Protein AF-A0A9W9Y738-F1 (afdb_monomer_lite)

Foldseek 3Di:
DVLLLVVLVVLLVCLLVCLVVQDDQVSLLVSLVSLLQSLLLVVLVVVLCVPFQQCQLCVQVVHGCLVVVLVVLCVQQVVLSVQSNCCSVPDHSVRRDSVSSNVSSVSRVPSSVCSVVVVVVSVVVCVPTDPVSSVVSVVVSLVVLQVDDCVNHPSVSSPSD

InterPro domains:
  IPR012312 Hemerythrin-like [PF01814] (10-126)
  IPR053206 Dimeric xanthone biosynthesis cluster protein [PTHR38048] (1-125)

Secondary structure (DSSP, 8-state):
-HHHHHHHHHHHHHHHHHTTT--SHHHHHHHHHHHHHHHHHHHHHHHHIIIIIHHHHHHHHT-TTTTHHHHHHHHHHHHHHHHHHHHHHH--GGG--HHHHHHHHHHHHHHHHHHHHHHHHHHHTTTTS-HHHHHHHHHHHHHHHTTS-TTTS-HHHH---

Organism: NCBI:txid1882269

Structure (mmCIF, N/CA/C/O backbone):
data_AF-A0A9W9Y738-F1
#
_entry.id   AF-A0A9W9Y738-F1
#
loop_
_atom_site.group_PDB
_atom_site.id
_atom_site.type_symbol
_atom_site.label_atom_id
_atom_site.label_alt_id
_atom_site.label_comp_id
_atom_site.label_asym_id
_atom_site.label_entity_id
_atom_site.label_seq_id
_atom_site.pdbx_PDB_ins_code
_atom_site.Cartn_x
_atom_site.Cartn_y
_atom_site.Cartn_z
_atom_site.occupancy
_atom_site.B_iso_o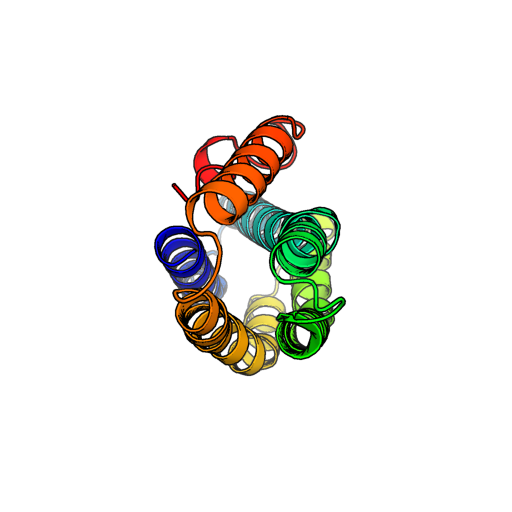r_equiv
_atom_site.auth_seq_id
_atom_site.auth_comp_id
_atom_site.auth_asym_id
_atom_site.auth_atom_id
_atom_site.pdbx_PDB_model_num
ATOM 1 N N . MET A 1 1 ? -10.600 5.524 5.018 1.00 80.25 1 MET A N 1
ATOM 2 C CA . MET A 1 1 ? -10.476 4.089 4.695 1.00 80.25 1 MET A CA 1
ATOM 3 C C . MET A 1 1 ? -10.876 3.828 3.259 1.00 80.25 1 MET A C 1
ATOM 5 O O . MET A 1 1 ? -10.004 3.907 2.410 1.00 80.25 1 MET A O 1
ATOM 9 N N . ALA A 1 2 ? -12.166 3.700 2.929 1.00 85.88 2 ALA A N 1
ATOM 10 C CA . ALA A 1 2 ? -12.598 3.330 1.572 1.00 85.88 2 ALA A CA 1
ATOM 11 C C . ALA A 1 2 ? -12.005 4.186 0.429 1.00 85.88 2 ALA A C 1
ATOM 13 O O . ALA A 1 2 ? -11.615 3.642 -0.603 1.00 85.88 2 ALA A O 1
ATOM 14 N N . TYR A 1 3 ? -11.894 5.510 0.607 1.00 85.81 3 TYR A N 1
ATOM 15 C CA . TYR A 1 3 ? -11.263 6.388 -0.387 1.00 85.81 3 TYR A CA 1
ATOM 16 C C . TYR A 1 3 ? -9.751 6.135 -0.524 1.00 85.81 3 TYR A C 1
ATOM 18 O O . TYR A 1 3 ? -9.260 5.953 -1.637 1.00 85.81 3 TYR A O 1
ATOM 26 N N . ALA A 1 4 ? -9.026 6.049 0.597 1.00 87.31 4 ALA A N 1
ATOM 27 C CA . ALA A 1 4 ? -7.603 5.715 0.613 1.00 87.31 4 ALA A CA 1
ATOM 28 C C . ALA A 1 4 ? -7.337 4.377 -0.098 1.00 87.31 4 ALA A C 1
ATOM 30 O O . ALA A 1 4 ? -6.540 4.336 -1.031 1.00 87.31 4 ALA A O 1
ATOM 31 N N . TYR A 1 5 ? -8.088 3.324 0.236 1.00 91.94 5 TYR A N 1
ATOM 32 C CA . TYR A 1 5 ? -7.935 1.992 -0.369 1.00 91.94 5 TYR A CA 1
ATOM 33 C C . TYR A 1 5 ? -8.221 2.015 -1.869 1.00 91.94 5 TYR A C 1
ATOM 35 O O . TYR A 1 5 ? -7.497 1.436 -2.678 1.00 91.94 5 TYR A O 1
ATOM 43 N N . SER A 1 6 ? -9.244 2.773 -2.264 1.00 91.88 6 SER A N 1
ATOM 44 C CA . SER A 1 6 ? -9.558 3.058 -3.660 1.00 91.88 6 SER A CA 1
ATOM 45 C C . SER A 1 6 ? -8.380 3.679 -4.415 1.00 91.88 6 SER A C 1
ATOM 47 O O . SER A 1 6 ? -8.112 3.303 -5.560 1.00 91.88 6 SER A O 1
ATOM 49 N N . CYS A 1 7 ? -7.690 4.641 -3.809 1.00 92.00 7 CYS A N 1
ATOM 50 C CA . CYS A 1 7 ? -6.511 5.273 -4.392 1.00 92.00 7 CYS A CA 1
ATOM 51 C C . CYS A 1 7 ? -5.313 4.312 -4.420 1.00 92.00 7 CYS A C 1
ATOM 53 O O . CYS A 1 7 ? -4.609 4.255 -5.428 1.00 92.00 7 CYS A O 1
ATOM 55 N N . MET A 1 8 ? -5.124 3.497 -3.378 1.00 94.62 8 MET A N 1
ATOM 56 C CA . MET A 1 8 ? -4.058 2.494 -3.315 1.00 94.62 8 MET A CA 1
ATOM 57 C C . MET A 1 8 ? -4.196 1.459 -4.427 1.00 94.62 8 MET A C 1
ATOM 59 O O . MET A 1 8 ? -3.249 1.257 -5.182 1.00 94.62 8 MET A O 1
ATOM 63 N N . LEU A 1 9 ? -5.388 0.880 -4.595 1.00 96.44 9 LEU A N 1
ATOM 64 C CA . LEU A 1 9 ? -5.674 -0.102 -5.644 1.00 96.44 9 LEU A CA 1
ATOM 65 C C . LEU A 1 9 ? -5.514 0.489 -7.048 1.00 96.44 9 LEU A C 1
ATOM 67 O O . LEU A 1 9 ? -4.955 -0.154 -7.934 1.00 96.44 9 LEU A O 1
ATOM 71 N N . ARG A 1 10 ? -5.960 1.734 -7.267 1.00 96.12 10 ARG A N 1
ATOM 72 C CA . ARG A 1 10 ? -5.759 2.418 -8.556 1.00 96.12 10 ARG A CA 1
ATOM 73 C C . ARG A 1 10 ? -4.282 2.678 -8.832 1.00 96.12 10 ARG A C 1
ATOM 75 O O . ARG A 1 10 ? -3.844 2.480 -9.965 1.00 96.12 10 ARG A O 1
ATOM 82 N N . GLY A 1 11 ? -3.519 3.083 -7.819 1.00 96.44 11 GLY A N 1
ATOM 83 C CA . GLY A 1 11 ? -2.071 3.241 -7.920 1.00 96.44 11 GLY A CA 1
ATOM 84 C C . GLY A 1 11 ? -1.381 1.920 -8.256 1.00 96.44 11 GLY A C 1
ATOM 85 O O . GLY A 1 11 ? -0.638 1.866 -9.230 1.00 96.44 11 GLY A O 1
ATOM 86 N N . LEU A 1 12 ? -1.726 0.838 -7.552 1.00 98.00 12 LEU A N 1
ATOM 87 C CA . LEU A 1 12 ? -1.202 -0.505 -7.804 1.00 98.00 12 LEU A CA 1
ATOM 88 C C . LEU A 1 12 ? -1.469 -0.967 -9.243 1.00 98.00 12 LEU A C 1
ATOM 90 O O . LEU A 1 12 ? -0.548 -1.383 -9.943 1.00 98.00 12 LEU A O 1
ATOM 94 N N . ASN A 1 13 ? -2.712 -0.823 -9.712 1.00 98.00 13 ASN A N 1
ATOM 95 C CA . ASN A 1 13 ? -3.093 -1.161 -11.085 1.00 98.00 13 ASN A CA 1
ATOM 96 C C . ASN A 1 13 ? -2.326 -0.312 -12.107 1.00 98.00 13 ASN A C 1
ATOM 98 O O . ASN A 1 13 ? -1.869 -0.826 -13.126 1.00 98.00 13 ASN A O 1
ATOM 102 N N . SER A 1 14 ? -2.159 0.984 -11.830 1.00 98.00 14 SER A N 1
ATOM 103 C CA . SER A 1 14 ? -1.413 1.893 -12.704 1.00 98.00 14 SER A CA 1
ATOM 104 C C . SER A 1 14 ? 0.051 1.472 -12.811 1.00 98.00 14 SER A C 1
ATOM 106 O O . SER A 1 14 ? 0.572 1.384 -13.918 1.00 98.00 14 SER A O 1
ATOM 108 N N . ILE A 1 15 ? 0.695 1.140 -11.689 1.00 98.50 15 ILE A N 1
ATOM 109 C CA . ILE A 1 15 ? 2.077 0.648 -11.670 1.00 98.50 15 ILE A CA 1
ATOM 110 C C . ILE A 1 15 ? 2.185 -0.656 -12.466 1.00 98.50 15 ILE A C 1
ATOM 112 O O . ILE A 1 15 ? 3.022 -0.759 -13.360 1.00 98.50 15 ILE A O 1
ATOM 116 N N . TYR A 1 16 ? 1.308 -1.627 -12.205 1.00 98.62 16 TYR A N 1
ATOM 117 C CA . TYR A 1 16 ? 1.335 -2.922 -12.887 1.00 98.62 16 TYR A CA 1
ATOM 118 C C . TYR A 1 16 ? 1.214 -2.794 -14.411 1.00 98.62 16 TYR A C 1
ATOM 120 O O . TYR A 1 16 ? 1.987 -3.398 -15.159 1.00 98.62 16 TYR A O 1
ATOM 128 N N . HIS A 1 17 ? 0.261 -1.984 -14.879 1.00 98.06 17 HIS A N 1
ATOM 129 C CA . HIS A 1 17 ? 0.024 -1.798 -16.307 1.00 98.06 17 HIS A CA 1
ATOM 130 C C . HIS A 1 17 ? 1.104 -0.957 -16.983 1.00 98.06 17 HIS A C 1
ATOM 132 O O . HIS A 1 17 ? 1.460 -1.242 -18.124 1.00 98.06 17 HIS A O 1
ATOM 138 N N . GLN A 1 18 ? 1.626 0.079 -16.325 1.00 98.06 18 GLN A N 1
ATOM 139 C CA . GLN A 1 18 ? 2.627 0.950 -16.945 1.00 98.06 18 GLN A CA 1
ATOM 140 C C . GLN A 1 18 ? 4.032 0.353 -16.934 1.00 98.06 18 GLN A C 1
ATOM 142 O O . GLN A 1 18 ? 4.840 0.753 -17.769 1.00 98.06 18 GLN A O 1
ATOM 147 N N . ALA A 1 19 ? 4.305 -0.642 -16.082 1.00 98.12 19 ALA A N 1
ATOM 148 C CA . ALA A 1 19 ? 5.634 -1.226 -15.945 1.00 98.12 19 ALA A CA 1
ATOM 149 C C . ALA A 1 19 ? 6.265 -1.653 -17.289 1.00 98.12 19 ALA A C 1
ATOM 151 O O . ALA A 1 19 ? 7.437 -1.383 -17.522 1.00 98.12 19 ALA A O 1
ATOM 152 N N . GLU A 1 20 ? 5.501 -2.260 -18.202 1.00 97.44 20 GLU A N 1
ATOM 153 C CA . GLU A 1 20 ? 6.002 -2.710 -19.521 1.00 97.44 20 GLU A CA 1
ATOM 154 C C . GLU A 1 20 ? 5.940 -1.629 -20.616 1.00 97.44 20 GLU A C 1
ATOM 156 O O . GLU A 1 20 ? 6.480 -1.797 -21.716 1.00 97.44 20 GLU A O 1
ATOM 161 N N . ASN A 1 21 ? 5.240 -0.531 -20.335 1.00 97.44 21 ASN A N 1
ATOM 162 C CA . ASN A 1 21 ? 4.933 0.511 -21.307 1.00 97.44 21 ASN A CA 1
ATOM 163 C C . ASN A 1 21 ? 5.885 1.710 -21.211 1.00 97.44 21 ASN A C 1
ATOM 165 O O . ASN A 1 21 ? 6.098 2.380 -22.221 1.00 97.44 21 ASN A O 1
ATOM 169 N N . VAL A 1 22 ? 6.503 1.949 -20.050 1.00 95.62 22 VAL A N 1
ATOM 170 C CA . VAL A 1 22 ? 7.565 2.955 -19.888 1.00 95.62 22 VAL A CA 1
ATOM 171 C C . VAL A 1 22 ? 8.877 2.434 -20.474 1.00 95.62 22 VAL A C 1
ATOM 173 O O . VAL A 1 22 ? 9.344 1.354 -20.117 1.00 95.62 22 VAL A O 1
ATOM 176 N N . ARG A 1 23 ? 9.456 3.165 -21.435 1.00 94.00 23 ARG A N 1
ATOM 177 C CA . ARG A 1 23 ? 10.621 2.673 -22.201 1.00 94.00 23 ARG A CA 1
ATOM 178 C C . ARG A 1 23 ? 11.759 3.668 -22.315 1.00 94.00 23 ARG A C 1
ATOM 180 O O . ARG A 1 23 ? 12.901 3.245 -22.484 1.00 94.00 23 ARG A O 1
ATOM 187 N N . LYS A 1 24 ? 11.479 4.972 -22.276 1.00 97.56 24 LYS A N 1
ATOM 188 C CA . LYS A 1 24 ? 12.547 5.971 -22.355 1.00 97.56 24 LYS A CA 1
ATOM 189 C C . LYS A 1 24 ? 13.206 6.152 -20.986 1.00 97.56 24 LYS A C 1
ATOM 191 O O . LYS A 1 24 ? 12.492 6.122 -19.986 1.00 97.56 24 LYS A O 1
ATOM 196 N N . PRO A 1 25 ? 14.531 6.371 -20.912 1.00 97.06 25 PRO A N 1
ATOM 197 C CA . PRO A 1 25 ? 15.230 6.535 -19.638 1.00 97.06 25 PRO A CA 1
ATOM 198 C C . PRO A 1 25 ? 14.625 7.604 -18.715 1.00 97.06 25 PRO A C 1
ATOM 200 O O . PRO A 1 25 ? 14.533 7.391 -17.510 1.00 97.06 25 PRO A O 1
ATOM 203 N N . GLU A 1 26 ? 14.182 8.732 -19.267 1.00 97.12 26 GLU A N 1
ATOM 204 C CA . GLU A 1 26 ? 13.519 9.806 -18.525 1.00 97.12 26 GLU A CA 1
ATOM 205 C C . GLU A 1 26 ? 12.140 9.388 -17.988 1.00 97.12 26 GLU A C 1
ATOM 207 O O . GLU A 1 26 ? 11.847 9.607 -16.817 1.00 97.12 26 GLU A O 1
ATOM 212 N N . GLU A 1 27 ? 11.337 8.692 -18.799 1.00 97.56 27 GLU A N 1
ATOM 213 C CA . GLU A 1 27 ? 10.024 8.168 -18.393 1.00 97.56 27 GLU A CA 1
ATOM 214 C C . GLU A 1 27 ? 10.174 7.100 -17.305 1.00 97.56 27 GLU A C 1
ATOM 216 O O . GLU A 1 27 ? 9.379 7.042 -16.371 1.00 97.56 27 GLU A O 1
ATOM 221 N N . ILE A 1 28 ? 11.210 6.264 -17.406 1.00 98.44 28 ILE A N 1
ATOM 222 C CA . ILE A 1 28 ? 11.541 5.252 -16.403 1.00 98.44 28 ILE A CA 1
ATOM 223 C C . ILE A 1 28 ? 11.970 5.916 -15.090 1.00 98.44 28 ILE A C 1
ATOM 225 O O . ILE A 1 28 ? 11.548 5.470 -14.026 1.00 98.44 28 ILE A O 1
ATOM 229 N N . ALA A 1 29 ? 12.777 6.981 -15.137 1.00 97.88 29 ALA A N 1
ATOM 230 C CA . ALA A 1 29 ? 13.176 7.713 -13.935 1.00 97.88 29 ALA A CA 1
ATOM 231 C C . ALA A 1 29 ? 11.956 8.295 -13.200 1.00 97.88 29 ALA A C 1
ATOM 233 O O . ALA A 1 29 ? 11.805 8.091 -11.994 1.00 97.88 29 ALA A O 1
ATOM 234 N N . ASP A 1 30 ? 11.053 8.947 -13.936 1.00 97.44 30 ASP A N 1
ATOM 235 C CA . ASP A 1 30 ? 9.806 9.487 -13.385 1.00 97.44 30 ASP A CA 1
ATOM 236 C C . ASP A 1 30 ? 8.889 8.373 -12.863 1.00 97.44 30 ASP A C 1
ATOM 238 O O . ASP A 1 30 ? 8.278 8.497 -11.797 1.00 97.44 30 ASP A O 1
ATOM 242 N N . PHE A 1 31 ? 8.826 7.245 -13.572 1.00 98.00 31 PHE A N 1
ATOM 243 C CA . PHE A 1 31 ? 8.056 6.083 -13.149 1.00 98.00 31 PHE A CA 1
ATOM 244 C C . PHE A 1 31 ? 8.584 5.486 -11.842 1.00 98.00 31 PHE A C 1
ATOM 246 O O . PHE A 1 31 ? 7.796 5.213 -10.940 1.00 98.00 31 PHE A O 1
ATOM 253 N N . LEU A 1 32 ? 9.902 5.341 -11.681 1.00 98.06 32 LEU A N 1
ATOM 254 C CA . LEU A 1 32 ? 10.508 4.863 -10.434 1.00 98.06 32 LEU A CA 1
ATOM 255 C C . LEU A 1 32 ? 10.202 5.808 -9.262 1.00 98.06 32 LEU A C 1
ATOM 257 O O . LEU A 1 32 ? 9.886 5.340 -8.168 1.00 98.06 32 LEU A O 1
ATOM 261 N N . ILE A 1 33 ? 10.186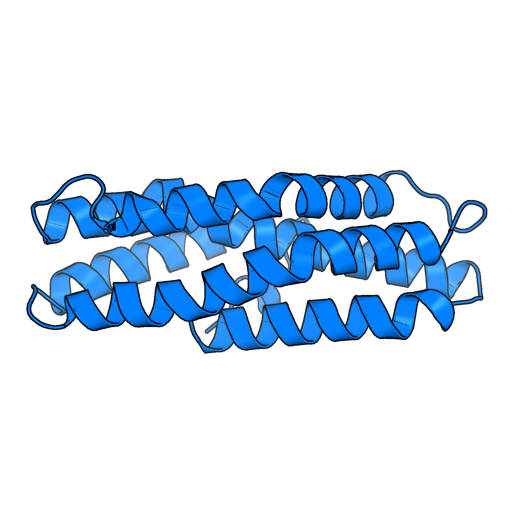 7.127 -9.488 1.00 96.12 33 ILE A N 1
ATOM 262 C CA . ILE A 1 33 ? 9.736 8.100 -8.478 1.00 96.12 33 ILE A CA 1
ATOM 263 C C . ILE A 1 33 ? 8.263 7.867 -8.117 1.00 96.12 33 ILE A C 1
ATOM 265 O O . ILE A 1 33 ? 7.922 7.851 -6.935 1.00 96.12 33 ILE A O 1
ATOM 269 N N . PHE A 1 34 ? 7.394 7.639 -9.103 1.00 95.88 34 PHE A N 1
ATOM 270 C CA . PHE A 1 34 ? 5.982 7.339 -8.859 1.00 95.88 34 PHE A CA 1
ATOM 271 C C . PHE A 1 34 ? 5.787 6.054 -8.036 1.00 95.88 34 PHE A C 1
ATOM 273 O O . PHE A 1 34 ? 5.045 6.071 -7.050 1.00 95.88 34 PHE A O 1
ATOM 280 N N . VAL A 1 35 ? 6.490 4.967 -8.378 1.00 97.56 35 VAL A N 1
ATOM 281 C CA . VAL A 1 35 ? 6.466 3.706 -7.612 1.00 97.56 35 VAL A CA 1
ATOM 282 C C . VAL A 1 35 ? 6.944 3.936 -6.179 1.00 97.56 35 VAL A C 1
ATOM 284 O O . VAL A 1 35 ? 6.285 3.511 -5.227 1.00 97.56 35 VAL A O 1
ATOM 287 N N . LYS A 1 36 ? 8.046 4.673 -6.000 1.00 95.94 36 LYS A N 1
ATOM 288 C CA . LYS A 1 36 ? 8.559 5.045 -4.679 1.00 95.94 36 LYS A CA 1
ATOM 289 C C . LYS A 1 36 ? 7.510 5.799 -3.868 1.00 95.94 36 LYS A C 1
ATOM 291 O O . LYS A 1 36 ? 7.217 5.416 -2.742 1.00 95.94 36 LYS A O 1
ATOM 296 N N . SER A 1 37 ? 6.918 6.853 -4.423 1.00 93.56 37 SER A N 1
ATOM 297 C CA . SER A 1 37 ? 5.906 7.645 -3.717 1.00 93.56 37 SER A CA 1
ATOM 298 C C . SER A 1 37 ? 4.698 6.805 -3.306 1.00 93.56 37 SER A C 1
ATOM 300 O O . SER A 1 37 ? 4.231 6.934 -2.176 1.00 93.56 37 SER A O 1
ATOM 302 N N . TRP A 1 38 ? 4.227 5.913 -4.183 1.00 95.56 38 TRP A N 1
ATOM 303 C CA . TRP A 1 38 ? 3.124 5.009 -3.861 1.00 95.56 38 TRP A CA 1
ATOM 304 C C . TRP A 1 38 ? 3.489 4.050 -2.722 1.00 95.56 38 TRP A C 1
ATOM 306 O O . TRP A 1 38 ? 2.747 3.953 -1.749 1.00 95.56 38 TRP A O 1
ATOM 316 N N . THR A 1 39 ? 4.650 3.391 -2.793 1.00 96.44 39 THR A N 1
ATOM 317 C CA . THR A 1 39 ? 5.065 2.419 -1.764 1.00 96.44 39 THR A CA 1
ATOM 318 C C . THR A 1 39 ? 5.300 3.067 -0.402 1.00 96.44 39 THR A C 1
ATOM 320 O O . THR A 1 39 ? 4.892 2.516 0.619 1.00 96.44 39 THR A O 1
ATOM 323 N N . VAL A 1 40 ? 5.916 4.252 -0.365 1.00 93.06 40 VAL A N 1
ATOM 324 C CA . VAL A 1 40 ? 6.136 5.010 0.876 1.00 93.06 40 VAL A CA 1
ATOM 325 C C . VAL A 1 40 ? 4.806 5.456 1.480 1.00 93.06 40 VAL A C 1
ATOM 327 O O . VAL A 1 40 ? 4.624 5.359 2.691 1.00 93.06 40 VAL A O 1
ATOM 330 N N . TRP A 1 41 ? 3.860 5.906 0.654 1.00 91.88 41 TRP A N 1
ATOM 331 C CA . TRP A 1 41 ? 2.528 6.275 1.124 1.00 91.88 41 TRP A CA 1
ATOM 332 C C . TRP A 1 41 ? 1.775 5.085 1.730 1.00 91.88 41 TRP A C 1
ATOM 334 O O . TRP A 1 41 ? 1.273 5.194 2.848 1.00 91.88 41 TRP A O 1
ATOM 344 N N . VAL A 1 42 ? 1.736 3.952 1.021 1.00 94.56 42 VAL A N 1
ATOM 345 C CA . VAL A 1 42 ? 1.109 2.713 1.502 1.00 94.56 42 VAL A CA 1
ATOM 346 C C . VAL A 1 42 ? 1.758 2.277 2.811 1.00 94.56 42 VAL A C 1
ATOM 348 O O . VAL A 1 42 ? 1.052 2.040 3.780 1.00 94.56 42 VAL A O 1
ATOM 351 N N . SER A 1 43 ? 3.088 2.243 2.895 1.00 94.19 43 SER A N 1
ATOM 352 C CA . SER A 1 43 ? 3.777 1.869 4.136 1.00 94.19 43 SER A CA 1
ATOM 353 C C . SER A 1 43 ? 3.445 2.818 5.290 1.00 94.19 43 SER A C 1
ATOM 355 O O . SER A 1 43 ? 3.135 2.360 6.385 1.00 94.19 43 SER A O 1
ATOM 357 N N . HIS A 1 44 ? 3.460 4.130 5.053 1.00 90.50 44 HIS A N 1
ATOM 358 C CA . HIS A 1 44 ? 3.143 5.110 6.088 1.00 90.50 44 HIS A CA 1
ATOM 359 C C . HIS A 1 44 ? 1.696 4.994 6.579 1.00 90.50 44 HIS A C 1
ATOM 361 O O . HIS A 1 44 ? 1.453 5.133 7.772 1.00 90.50 44 HIS A O 1
ATOM 367 N N . HIS A 1 45 ? 0.741 4.731 5.684 1.00 91.75 45 HIS A N 1
ATOM 368 C CA . HIS A 1 45 ? -0.653 4.514 6.062 1.00 91.75 45 HIS A CA 1
ATOM 369 C C . HIS A 1 45 ? -0.789 3.400 7.105 1.00 91.75 45 HIS A C 1
ATOM 371 O O . HIS A 1 45 ? -1.275 3.669 8.200 1.00 91.75 45 HIS A O 1
ATOM 377 N N . HIS A 1 46 ? -0.255 2.214 6.810 1.00 94.19 46 HIS A N 1
ATOM 378 C CA . HIS A 1 46 ? -0.372 1.053 7.694 1.00 94.19 46 HIS A CA 1
ATOM 379 C C . HIS A 1 46 ? 0.434 1.215 8.997 1.00 94.19 46 HIS A C 1
ATOM 381 O O . HIS A 1 46 ? -0.039 0.834 10.065 1.00 94.19 46 HIS A O 1
ATOM 387 N N . ILE A 1 47 ? 1.595 1.890 8.965 1.00 92.75 47 ILE A N 1
ATOM 388 C CA . ILE A 1 47 ? 2.335 2.252 10.194 1.00 92.75 47 ILE A CA 1
ATOM 389 C C . ILE A 1 47 ? 1.469 3.115 11.119 1.00 92.75 47 ILE A C 1
ATOM 391 O O . ILE A 1 47 ? 1.416 2.895 12.326 1.00 92.75 47 ILE A O 1
ATOM 395 N N . MET A 1 48 ? 0.764 4.101 10.568 1.00 91.75 48 MET A N 1
ATOM 396 C CA . MET A 1 48 ? -0.081 5.003 11.355 1.00 91.75 48 MET A CA 1
ATOM 397 C C . MET A 1 48 ? -1.286 4.284 11.967 1.00 91.75 48 MET A C 1
ATOM 399 O O . MET A 1 48 ? -1.727 4.619 13.074 1.00 91.75 48 MET A O 1
ATOM 403 N N . GLU A 1 49 ? -1.805 3.283 11.264 1.00 94.19 49 GLU A N 1
ATOM 404 C CA . GLU A 1 49 ? -2.856 2.412 11.771 1.00 94.19 49 GLU A CA 1
ATOM 405 C C . GLU A 1 49 ? -2.361 1.598 12.966 1.00 94.19 49 GLU A C 1
ATOM 407 O O . GLU A 1 49 ? -2.966 1.665 14.039 1.00 94.19 49 GLU A O 1
ATOM 412 N N . GLU A 1 50 ? -1.216 0.931 12.835 1.00 95.38 50 GLU A N 1
ATOM 413 C CA . GLU A 1 50 ? -0.638 0.087 13.885 1.00 95.38 50 GLU A CA 1
ATOM 414 C C . GLU A 1 50 ? -0.134 0.867 15.102 1.00 95.38 50 GLU A C 1
ATOM 416 O O . GLU A 1 50 ? -0.354 0.452 16.241 1.00 95.38 50 GLU A O 1
ATOM 421 N N . GLU A 1 51 ? 0.526 2.006 14.898 1.00 93.88 51 GLU A N 1
ATOM 422 C CA . GLU A 1 51 ? 1.147 2.757 15.993 1.00 93.88 51 GLU A CA 1
ATOM 423 C C . GLU A 1 51 ? 0.142 3.607 16.777 1.00 93.88 51 GLU A C 1
ATOM 425 O O . GLU A 1 51 ? 0.365 3.919 17.952 1.00 93.88 51 GLU A O 1
ATOM 430 N N . MET A 1 52 ? -0.973 4.006 16.153 1.00 93.12 52 MET A N 1
ATOM 431 C CA . MET A 1 52 ? -1.899 4.964 16.763 1.00 93.12 52 MET A CA 1
ATOM 432 C C . MET A 1 52 ? -3.369 4.619 16.620 1.00 93.12 52 MET A C 1
ATOM 434 O O . MET A 1 52 ? -4.087 4.665 17.625 1.00 93.12 52 MET A O 1
ATOM 438 N N . MET A 1 53 ? -3.845 4.319 15.413 1.00 94.12 53 MET A N 1
ATOM 439 C CA . MET A 1 53 ? -5.282 4.183 15.188 1.00 94.12 53 MET A CA 1
ATOM 440 C C . MET A 1 53 ? -5.842 2.922 15.857 1.00 94.12 53 MET A C 1
ATOM 442 O O . MET A 1 53 ? -6.740 3.033 16.692 1.00 94.12 53 MET A O 1
ATOM 446 N N . PHE A 1 54 ? -5.281 1.745 15.570 1.00 96.75 54 PHE A N 1
ATOM 447 C CA . PHE A 1 54 ? -5.726 0.467 16.126 1.00 96.75 54 PHE A CA 1
ATOM 448 C C . PHE A 1 54 ? -5.549 0.400 17.649 1.00 96.75 54 PHE A C 1
ATOM 450 O O . PHE A 1 54 ? -6.512 0.036 18.333 1.00 96.75 54 PHE A O 1
ATOM 457 N N . PRO A 1 55 ? -4.410 0.822 18.243 1.00 97.38 55 PRO A N 1
ATOM 458 C CA . PRO A 1 55 ? -4.297 0.898 19.698 1.00 97.38 55 PRO A CA 1
ATOM 459 C C . PRO A 1 55 ? -5.281 1.896 20.316 1.00 97.38 55 PRO A C 1
ATOM 461 O O . PRO A 1 55 ? -5.801 1.664 21.409 1.00 97.38 55 PRO A O 1
ATOM 464 N N . GLY A 1 56 ? -5.545 3.017 19.637 1.00 97.38 56 GLY A N 1
ATOM 465 C CA . GLY A 1 56 ? -6.528 4.007 20.066 1.00 97.38 56 GLY A CA 1
ATOM 466 C C . GLY A 1 56 ? -7.948 3.441 20.077 1.00 97.38 56 GLY A C 1
ATOM 467 O O . GLY A 1 56 ? -8.657 3.602 21.070 1.00 97.38 56 GLY A O 1
ATOM 468 N N . PHE A 1 57 ? -8.338 2.717 19.028 1.00 97.44 57 PHE A N 1
ATOM 469 C CA . PHE A 1 57 ? -9.620 2.016 18.960 1.00 97.44 57 PHE A CA 1
ATOM 470 C C . PHE A 1 57 ? -9.736 0.939 20.035 1.00 97.44 57 PHE A C 1
ATOM 472 O O . PHE A 1 57 ? -10.726 0.920 20.763 1.00 97.44 57 PHE A O 1
ATOM 479 N N . GLY A 1 58 ? -8.695 0.125 20.234 1.00 97.19 58 GLY A N 1
ATOM 480 C CA . GLY A 1 58 ? -8.669 -0.886 21.294 1.00 97.19 58 GLY A CA 1
ATOM 481 C C . GLY A 1 58 ? -8.887 -0.300 22.696 1.00 97.19 58 GLY A C 1
ATOM 482 O O . GLY A 1 58 ? -9.573 -0.908 23.515 1.00 97.19 58 GLY A O 1
ATOM 483 N N . LYS A 1 59 ? -8.377 0.912 22.970 1.00 97.38 59 LYS A N 1
ATOM 484 C CA . LYS A 1 59 ? -8.620 1.629 24.239 1.00 97.38 59 LYS A CA 1
ATOM 485 C C . LYS A 1 59 ? -10.068 2.086 24.396 1.00 97.38 59 LYS A C 1
ATOM 487 O O . LYS A 1 59 ? -10.605 1.967 25.491 1.00 97.38 59 LYS A O 1
ATOM 492 N N . VAL A 1 60 ? -10.682 2.609 23.333 1.00 97.25 60 VAL A N 1
ATOM 493 C CA . VAL A 1 60 ? -12.089 3.052 23.355 1.00 97.25 60 VAL A CA 1
ATOM 494 C C . VAL A 1 60 ? -13.033 1.861 23.523 1.00 97.25 60 VAL A C 1
ATOM 496 O O . VAL A 1 60 ? -13.955 1.91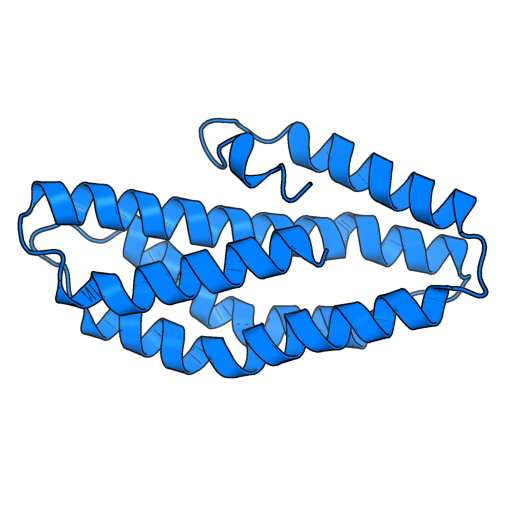5 2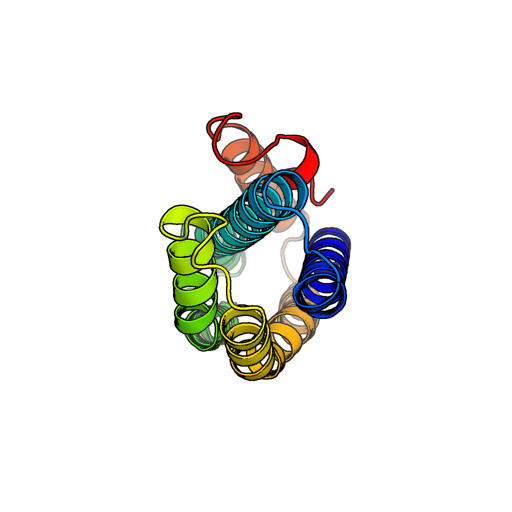4.328 1.00 97.25 60 VAL A O 1
ATOM 499 N N . ILE A 1 61 ? -12.766 0.770 22.806 1.00 97.06 61 ILE A N 1
ATOM 500 C CA . ILE A 1 61 ? -13.547 -0.475 22.851 1.00 97.06 61 ILE A CA 1
ATOM 501 C C . ILE A 1 61 ? -13.340 -1.228 24.178 1.00 97.06 61 ILE A C 1
ATOM 503 O O . ILE A 1 61 ? -14.183 -2.025 24.586 1.00 97.06 61 ILE A O 1
ATOM 507 N N . GLY A 1 62 ? -12.211 -1.008 24.856 1.00 97.00 62 GLY A N 1
ATOM 508 C CA . GLY A 1 62 ? -11.822 -1.756 26.054 1.00 97.00 62 GLY A CA 1
ATOM 509 C C . GLY A 1 62 ? -11.277 -3.158 25.756 1.00 97.00 62 GLY A C 1
ATOM 510 O O . GLY A 1 62 ? -11.105 -3.953 26.675 1.00 97.00 62 GLY A O 1
ATOM 511 N N . THR A 1 63 ? -10.987 -3.460 24.487 1.00 95.62 63 THR A N 1
ATOM 512 C CA . THR A 1 63 ? -10.409 -4.734 24.032 1.00 95.62 63 THR A CA 1
ATOM 513 C C . THR A 1 63 ? -9.086 -4.454 23.311 1.00 95.62 63 THR A C 1
ATOM 515 O O . THR A 1 63 ? -9.084 -4.118 22.124 1.00 95.62 63 THR A O 1
ATOM 518 N N . PRO A 1 64 ? -7.937 -4.540 24.006 1.00 92.69 64 PRO A N 1
ATOM 519 C CA . PRO A 1 64 ? -6.629 -4.441 23.367 1.00 92.69 64 PRO A CA 1
ATOM 520 C C . PRO A 1 64 ? -6.475 -5.499 22.271 1.00 92.69 64 PRO A C 1
ATOM 522 O O . PRO A 1 64 ? -6.836 -6.654 22.478 1.00 92.69 64 PRO A O 1
ATOM 525 N N . GLY A 1 65 ? -5.943 -5.107 21.113 1.00 92.69 65 GLY A N 1
ATOM 526 C CA . GLY A 1 65 ? -5.776 -6.025 19.983 1.00 92.69 65 GLY A CA 1
ATOM 527 C C . GLY A 1 65 ? -7.071 -6.365 19.238 1.00 92.69 65 GLY A C 1
ATOM 528 O O . GLY A 1 65 ? -7.082 -7.339 18.497 1.00 92.69 65 GLY A O 1
ATOM 529 N N . PHE A 1 66 ? -8.143 -5.573 19.389 1.00 96.25 66 PHE A N 1
ATOM 530 C CA . PHE A 1 66 ? -9.406 -5.773 18.658 1.00 96.25 66 PHE A CA 1
ATOM 531 C C . PHE A 1 66 ? -9.221 -5.913 17.133 1.00 96.25 66 PHE A C 1
ATOM 533 O O . PHE A 1 66 ? -9.953 -6.660 16.498 1.00 96.25 66 PHE A O 1
ATOM 540 N N . LEU A 1 67 ? -8.224 -5.226 16.564 1.00 96.38 67 LEU A N 1
ATOM 541 C CA . LEU A 1 67 ? -7.867 -5.263 15.139 1.00 96.38 67 LEU A CA 1
ATOM 542 C C . LEU A 1 67 ? -6.580 -6.068 14.877 1.00 96.38 67 LEU A C 1
ATOM 544 O O . LEU A 1 67 ? -5.845 -5.777 13.941 1.00 96.38 67 LEU A O 1
ATOM 548 N N . GLY A 1 68 ? -6.270 -7.056 15.724 1.00 96.62 68 GLY A N 1
ATOM 549 C CA . GLY A 1 68 ? -5.050 -7.866 15.606 1.00 96.62 68 GLY A CA 1
ATOM 550 C C . GLY A 1 68 ? -4.947 -8.621 14.279 1.00 96.62 68 GLY A C 1
ATOM 551 O O . GLY A 1 68 ? -3.874 -8.660 13.689 1.00 96.62 68 GLY A O 1
ATOM 552 N N . ASP A 1 69 ? -6.066 -9.131 13.759 1.00 97.06 69 ASP A N 1
ATOM 553 C CA . ASP A 1 69 ? -6.090 -9.802 12.453 1.00 97.06 69 ASP A CA 1
ATOM 554 C C . ASP A 1 69 ? -5.680 -8.846 11.319 1.00 97.06 69 ASP A C 1
ATOM 556 O O . ASP A 1 69 ? -4.945 -9.241 10.416 1.00 97.06 69 ASP A O 1
ATOM 560 N N . ASN A 1 70 ? -6.081 -7.569 11.390 1.00 97.69 70 ASN A N 1
ATOM 561 C CA . ASN A 1 70 ? -5.687 -6.557 10.408 1.00 97.69 70 ASN A CA 1
ATOM 562 C C . ASN A 1 70 ? -4.175 -6.279 10.454 1.00 97.69 70 ASN A C 1
ATOM 564 O O . ASN A 1 70 ? -3.552 -6.147 9.405 1.00 97.69 70 ASN A O 1
ATOM 568 N N . VAL A 1 71 ? -3.566 -6.289 11.645 1.00 97.62 71 VAL A N 1
ATOM 569 C CA . VAL A 1 71 ? -2.103 -6.174 11.802 1.00 97.62 71 VAL A CA 1
ATOM 570 C C . VAL A 1 71 ? -1.380 -7.353 11.145 1.00 97.62 71 VAL A C 1
ATOM 572 O O . VAL A 1 71 ? -0.436 -7.167 10.380 1.00 97.62 71 VAL A O 1
ATOM 575 N N . GLU A 1 72 ? -1.843 -8.583 11.370 1.00 98.12 72 GLU A N 1
ATOM 576 C CA . GLU A 1 72 ? -1.239 -9.755 10.721 1.00 98.12 72 GLU A CA 1
ATOM 577 C C . GLU A 1 72 ? -1.390 -9.711 9.192 1.00 98.12 72 GLU A C 1
ATOM 579 O O . GLU A 1 72 ? -0.488 -10.114 8.451 1.00 98.12 72 GLU A O 1
ATOM 584 N N . GLN A 1 73 ? -2.496 -9.155 8.696 1.00 97.94 73 GLN A N 1
ATOM 585 C CA . GLN A 1 73 ? -2.686 -8.910 7.269 1.00 97.94 73 GLN A CA 1
ATOM 586 C C . GLN A 1 73 ? -1.718 -7.856 6.711 1.00 97.94 73 GLN A C 1
ATOM 588 O O . GLN A 1 73 ? -1.226 -8.048 5.596 1.00 97.94 73 GLN A O 1
ATOM 593 N N . HIS A 1 74 ? -1.371 -6.805 7.467 1.00 97.94 74 HIS A N 1
ATOM 594 C CA . HIS A 1 74 ? -0.312 -5.864 7.068 1.00 97.94 74 HIS A CA 1
ATOM 595 C C . HIS A 1 74 ? 1.011 -6.595 6.846 1.00 97.94 74 HIS A C 1
ATOM 597 O O . HIS A 1 74 ? 1.643 -6.492 5.786 1.00 97.94 74 HIS A O 1
ATOM 603 N N . HIS A 1 75 ? 1.401 -7.418 7.820 1.00 97.69 75 HIS A N 1
ATOM 604 C CA . HIS A 1 75 ? 2.632 -8.201 7.758 1.00 97.69 75 HIS A CA 1
ATOM 605 C C . HIS A 1 75 ? 2.668 -9.154 6.552 1.00 97.69 75 HIS A C 1
ATOM 607 O O . HIS A 1 75 ? 3.742 -9.398 5.991 1.00 97.69 75 HIS A O 1
ATOM 613 N N . ALA A 1 76 ? 1.509 -9.649 6.108 1.00 97.69 76 ALA A N 1
ATOM 614 C CA . ALA A 1 76 ? 1.397 -10.575 4.985 1.00 97.69 76 ALA A CA 1
ATOM 615 C C . ALA A 1 76 ? 1.752 -9.962 3.617 1.00 97.69 76 ALA A C 1
ATOM 617 O O . ALA A 1 76 ? 2.157 -10.704 2.720 1.00 97.69 76 ALA A O 1
ATOM 618 N N . PHE A 1 77 ? 1.622 -8.644 3.422 1.00 97.50 77 PHE A N 1
ATOM 619 C CA . PHE A 1 77 ? 2.023 -7.972 2.171 1.00 97.50 77 PHE A CA 1
ATOM 620 C C . PHE A 1 77 ? 3.267 -7.083 2.320 1.00 97.50 77 PHE A C 1
ATOM 622 O O . PHE A 1 77 ? 3.894 -6.726 1.316 1.00 97.50 77 PHE A O 1
ATOM 629 N N . GLN A 1 78 ? 3.664 -6.746 3.554 1.00 96.94 78 GLN A N 1
ATOM 630 C CA . GLN A 1 78 ? 4.749 -5.802 3.846 1.00 96.94 78 GLN A CA 1
ATOM 631 C C . GLN A 1 78 ? 6.068 -6.166 3.153 1.00 96.94 78 GLN A C 1
ATOM 633 O O . GLN A 1 78 ? 6.789 -5.292 2.667 1.00 96.94 78 GLN A O 1
ATOM 638 N N . ARG A 1 79 ? 6.398 -7.461 3.073 1.00 97.38 79 ARG A N 1
ATOM 639 C CA . ARG A 1 79 ? 7.642 -7.916 2.437 1.00 97.38 79 ARG A CA 1
ATOM 640 C C . ARG A 1 79 ? 7.705 -7.514 0.964 1.00 97.38 79 ARG A C 1
ATOM 642 O O . ARG A 1 79 ? 8.724 -6.989 0.521 1.00 97.38 79 ARG A O 1
ATOM 649 N N . GLN A 1 80 ? 6.646 -7.764 0.202 1.00 98.19 80 GLN A N 1
ATOM 650 C CA . GLN A 1 80 ? 6.601 -7.427 -1.219 1.00 98.19 80 GLN A CA 1
ATOM 651 C C . GLN A 1 80 ? 6.531 -5.914 -1.439 1.00 98.19 80 GLN A C 1
ATOM 653 O O . GLN A 1 80 ? 7.161 -5.412 -2.371 1.00 98.19 80 GLN A O 1
ATOM 658 N N . LEU A 1 81 ? 5.850 -5.183 -0.551 1.00 98.31 81 LEU A N 1
ATOM 659 C CA . LEU A 1 81 ? 5.848 -3.722 -0.569 1.00 98.31 81 LEU A CA 1
ATOM 660 C C . LEU A 1 81 ? 7.270 -3.155 -0.421 1.00 98.31 81 LEU A C 1
ATOM 662 O O . LEU A 1 81 ? 7.656 -2.266 -1.181 1.00 98.31 81 LEU A O 1
ATOM 666 N N . ASN A 1 82 ? 8.065 -3.713 0.498 1.00 97.88 82 ASN A N 1
ATOM 667 C CA . ASN A 1 82 ? 9.463 -3.325 0.700 1.00 97.88 82 ASN A CA 1
ATOM 668 C C . ASN A 1 82 ? 10.329 -3.647 -0.522 1.00 97.88 82 ASN A C 1
ATOM 670 O O . ASN A 1 82 ? 11.108 -2.802 -0.945 1.00 97.88 82 ASN A O 1
ATOM 674 N N . ILE A 1 83 ? 10.153 -4.820 -1.142 1.00 98.06 83 ILE A N 1
ATOM 675 C CA . ILE A 1 83 ? 10.865 -5.175 -2.384 1.00 98.06 83 ILE A CA 1
ATOM 676 C C . ILE A 1 83 ? 10.583 -4.143 -3.483 1.00 98.06 83 ILE A C 1
ATOM 678 O O . ILE A 1 83 ? 11.509 -3.684 -4.151 1.00 98.06 83 ILE A O 1
ATOM 682 N N . LEU A 1 84 ? 9.316 -3.757 -3.661 1.00 97.94 84 LEU A N 1
ATOM 683 C CA . LEU A 1 84 ? 8.927 -2.766 -4.662 1.00 97.94 84 LEU A CA 1
ATOM 684 C C . LEU A 1 84 ? 9.506 -1.377 -4.342 1.00 97.94 84 LEU A C 1
ATOM 686 O O . LEU A 1 84 ? 9.979 -0.681 -5.243 1.00 97.94 84 LEU A O 1
ATOM 690 N N . GLN A 1 85 ? 9.509 -0.992 -3.063 1.00 97.75 85 GLN A N 1
ATOM 691 C CA . GLN A 1 85 ? 10.093 0.264 -2.598 1.00 97.75 85 GLN A CA 1
ATOM 692 C C . GLN A 1 85 ? 11.606 0.300 -2.839 1.00 97.75 85 GLN A C 1
ATOM 694 O O . GLN A 1 85 ? 12.101 1.229 -3.477 1.00 97.75 85 GLN A O 1
ATOM 699 N N . ASP A 1 86 ? 12.336 -0.718 -2.393 1.00 98.31 86 ASP A N 1
ATOM 700 C CA . ASP A 1 86 ? 13.787 -0.810 -2.557 1.00 98.31 86 ASP A CA 1
ATOM 701 C C . ASP A 1 86 ? 14.174 -0.789 -4.033 1.00 98.31 86 ASP A C 1
ATOM 703 O O . ASP A 1 86 ? 15.061 -0.029 -4.432 1.00 98.31 86 ASP A O 1
ATOM 707 N N . TYR A 1 87 ? 13.450 -1.544 -4.864 1.00 98.50 87 TYR A N 1
ATOM 708 C CA . TYR A 1 87 ? 13.643 -1.531 -6.308 1.00 98.50 87 TYR A CA 1
ATOM 709 C C . TYR A 1 87 ? 13.476 -0.121 -6.884 1.00 98.50 87 TYR A C 1
ATOM 711 O O . TYR A 1 87 ? 14.328 0.341 -7.642 1.00 98.50 87 TYR A O 1
ATOM 719 N N . SER A 1 88 ? 12.432 0.602 -6.475 1.00 97.62 88 SER A N 1
ATOM 720 C CA . SER A 1 88 ? 12.176 1.969 -6.944 1.00 97.62 88 SER A CA 1
ATOM 721 C C . SER A 1 88 ? 13.233 2.996 -6.510 1.00 97.62 88 SER A C 1
ATOM 723 O O . SER A 1 88 ? 13.438 3.995 -7.195 1.00 97.62 88 SER A O 1
ATOM 725 N N . ILE A 1 89 ? 13.923 2.756 -5.390 1.00 96.88 89 ILE A N 1
ATOM 726 C CA . ILE A 1 89 ? 14.955 3.653 -4.846 1.00 96.88 89 ILE A CA 1
ATOM 727 C C . ILE A 1 89 ? 16.328 3.371 -5.461 1.00 96.88 89 ILE A C 1
ATOM 729 O O . ILE A 1 89 ? 17.096 4.301 -5.708 1.00 96.88 89 ILE A O 1
ATOM 733 N N . GLN A 1 90 ? 16.663 2.096 -5.651 1.00 97.69 90 GLN A N 1
ATOM 734 C CA . GLN A 1 90 ? 18.025 1.662 -5.971 1.00 97.69 90 GLN A CA 1
ATOM 735 C C . GLN A 1 90 ? 18.270 1.499 -7.477 1.00 97.69 90 GLN A C 1
ATOM 737 O O . GLN A 1 90 ? 19.421 1.504 -7.917 1.00 97.69 90 GLN A O 1
ATOM 742 N N . THR A 1 91 ? 17.208 1.362 -8.271 1.00 98.12 91 THR A N 1
ATOM 743 C CA . THR A 1 91 ? 17.306 1.083 -9.707 1.00 98.12 91 THR A CA 1
ATOM 744 C C . THR A 1 91 ? 17.604 2.345 -10.504 1.00 98.12 91 THR A C 1
ATOM 746 O O . THR A 1 91 ? 16.948 3.374 -10.354 1.00 98.12 91 THR A O 1
ATOM 749 N N . LYS A 1 92 ? 18.582 2.260 -11.408 1.00 97.75 92 LYS A N 1
ATOM 750 C CA . LYS A 1 92 ? 18.808 3.284 -12.433 1.00 97.75 92 LYS A CA 1
ATOM 751 C C . LYS A 1 92 ? 17.948 2.980 -13.657 1.00 97.75 92 LYS A C 1
ATOM 753 O O . LYS A 1 92 ? 17.704 1.808 -13.930 1.00 97.75 92 LYS A O 1
ATOM 758 N N . PRO A 1 93 ? 17.585 3.980 -14.479 1.00 97.69 93 PRO A N 1
ATOM 759 C CA . PRO A 1 93 ? 16.797 3.726 -15.683 1.00 97.69 93 PRO A CA 1
ATOM 760 C C . PRO A 1 93 ? 17.395 2.697 -16.653 1.00 97.69 93 PRO A C 1
ATOM 762 O O . PRO A 1 93 ? 16.651 2.006 -17.338 1.00 97.69 93 PRO A O 1
ATOM 765 N N . SER A 1 94 ? 18.726 2.567 -16.699 1.00 97.38 94 SER A N 1
ATOM 766 C CA . SER A 1 94 ? 19.423 1.557 -17.511 1.00 97.38 94 SER A CA 1
ATOM 767 C C . SER A 1 94 ? 19.230 0.121 -17.027 1.00 97.38 94 SER A C 1
ATOM 769 O O . SER A 1 94 ? 19.380 -0.804 -17.819 1.00 97.38 94 SER A O 1
ATOM 771 N N . ASP A 1 95 ? 18.921 -0.052 -15.744 1.00 98.00 95 ASP A N 1
ATOM 772 C CA . ASP A 1 95 ? 18.838 -1.343 -15.053 1.00 98.00 95 ASP A CA 1
ATOM 773 C C . ASP A 1 95 ? 17.369 -1.730 -14.792 1.00 98.00 95 ASP A C 1
ATOM 775 O O . ASP A 1 95 ? 17.068 -2.656 -14.037 1.00 98.00 95 ASP A O 1
ATOM 779 N N . TYR A 1 96 ? 16.443 -0.978 -15.393 1.00 98.31 96 TYR A N 1
ATOM 780 C CA . TYR A 1 96 ? 15.015 -1.163 -15.230 1.00 98.31 96 TYR A CA 1
ATOM 781 C C . TYR A 1 96 ? 14.527 -2.452 -15.894 1.00 98.31 96 TYR A C 1
ATOM 783 O O . TYR A 1 96 ? 14.781 -2.719 -17.068 1.00 98.31 96 TYR A O 1
ATOM 791 N N . ASP A 1 97 ? 13.761 -3.217 -15.131 1.00 98.12 97 ASP A N 1
ATOM 792 C CA . ASP A 1 97 ? 13.178 -4.493 -15.489 1.00 98.12 97 ASP A CA 1
ATOM 793 C C . ASP A 1 97 ? 11.737 -4.525 -14.976 1.00 98.12 97 ASP A C 1
ATOM 795 O O . ASP A 1 97 ? 11.450 -4.695 -13.785 1.00 98.12 97 ASP A O 1
ATOM 799 N N . ALA A 1 98 ? 10.811 -4.375 -15.920 1.00 98.19 98 ALA A N 1
ATOM 800 C CA . ALA A 1 98 ? 9.380 -4.413 -15.665 1.00 98.19 98 ALA A CA 1
ATOM 801 C C . ALA A 1 98 ? 8.931 -5.715 -14.976 1.00 98.19 98 ALA A C 1
ATOM 803 O O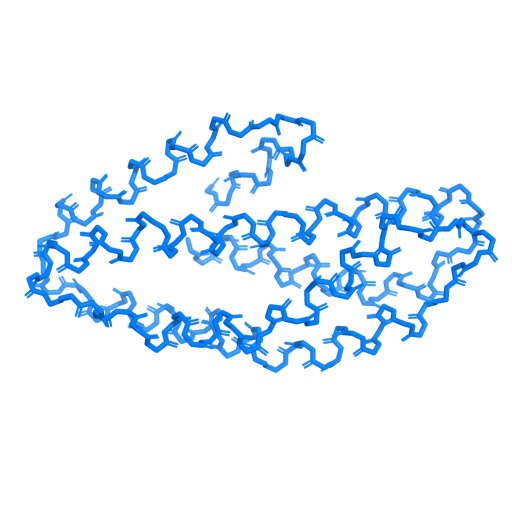 . ALA A 1 98 ? 7.956 -5.704 -14.220 1.00 98.19 98 ALA A O 1
ATOM 804 N N . SER A 1 99 ? 9.628 -6.834 -15.210 1.00 98.25 99 SER A N 1
ATOM 805 C CA . SER A 1 99 ? 9.255 -8.137 -14.656 1.00 98.25 99 SER A CA 1
ATOM 806 C C . SER A 1 99 ? 9.404 -8.188 -13.135 1.00 98.25 99 SER A C 1
ATOM 808 O O . SER A 1 99 ? 8.593 -8.834 -12.470 1.00 98.25 99 SER A O 1
ATOM 810 N N . ILE A 1 100 ? 10.364 -7.448 -12.568 1.00 98.00 100 ILE A N 1
ATOM 811 C CA . ILE A 1 100 ? 10.572 -7.363 -11.116 1.00 98.00 100 ILE A CA 1
ATOM 812 C C . ILE A 1 100 ? 9.376 -6.673 -10.454 1.00 98.00 100 ILE A C 1
ATOM 814 O O . ILE A 1 100 ? 8.818 -7.198 -9.489 1.00 98.00 100 ILE A O 1
ATOM 818 N N . ILE A 1 101 ? 8.931 -5.542 -11.012 1.00 98.38 101 ILE A N 1
ATOM 819 C CA . ILE A 1 101 ? 7.756 -4.807 -10.521 1.00 98.38 101 ILE A CA 1
ATOM 820 C C . ILE A 1 101 ? 6.499 -5.669 -10.621 1.00 98.38 101 ILE A C 1
ATOM 822 O O . ILE A 1 101 ? 5.755 -5.795 -9.648 1.00 98.38 101 ILE A O 1
ATOM 826 N N . ARG A 1 102 ? 6.259 -6.286 -11.783 1.00 98.56 102 ARG A N 1
ATOM 827 C CA . ARG A 1 102 ? 5.059 -7.103 -12.002 1.00 98.56 102 ARG A CA 1
ATOM 828 C C . ARG A 1 102 ? 5.001 -8.297 -11.067 1.00 98.56 102 ARG A C 1
ATOM 830 O O . ARG A 1 102 ? 3.965 -8.507 -10.445 1.00 98.56 102 ARG A O 1
ATOM 837 N N . LYS A 1 103 ? 6.112 -9.020 -10.912 1.00 98.38 103 LYS A N 1
ATOM 838 C CA . LYS A 1 103 ? 6.197 -10.167 -10.006 1.00 98.38 103 LYS A CA 1
ATOM 839 C C . LYS A 1 103 ? 5.951 -9.759 -8.554 1.00 98.38 103 LYS A C 1
ATOM 841 O O . LYS A 1 103 ? 5.172 -10.414 -7.869 1.00 98.38 103 LYS A O 1
ATOM 846 N N . ALA A 1 104 ? 6.563 -8.664 -8.095 1.00 98.25 104 ALA A N 1
ATOM 847 C CA . ALA A 1 104 ? 6.331 -8.157 -6.743 1.00 98.25 104 ALA A CA 1
ATOM 848 C C . ALA A 1 104 ? 4.847 -7.824 -6.516 1.00 98.25 104 ALA A C 1
ATOM 850 O O . ALA A 1 104 ? 4.281 -8.202 -5.494 1.00 98.25 104 ALA A O 1
ATOM 851 N N . ILE A 1 105 ? 4.195 -7.180 -7.490 1.00 98.56 105 ILE A N 1
ATOM 852 C CA . ILE A 1 105 ? 2.763 -6.865 -7.419 1.00 98.56 105 ILE A CA 1
ATOM 853 C C . ILE A 1 105 ? 1.904 -8.129 -7.449 1.00 98.56 105 ILE A C 1
ATOM 855 O O . ILE A 1 105 ? 0.958 -8.216 -6.675 1.00 98.56 105 ILE A O 1
ATOM 859 N N . GLU A 1 106 ? 2.200 -9.105 -8.304 1.00 98.50 106 GLU A N 1
ATOM 860 C CA . GLU A 1 106 ? 1.455 -10.369 -8.388 1.00 98.50 106 GLU A CA 1
ATOM 861 C C . GLU A 1 106 ? 1.507 -11.153 -7.073 1.00 98.50 106 GLU A C 1
ATOM 863 O O . GLU A 1 106 ? 0.479 -11.666 -6.634 1.00 98.50 106 GLU A O 1
ATOM 868 N N . GLU A 1 107 ? 2.667 -11.183 -6.413 1.00 98.25 107 GLU A N 1
ATOM 869 C CA . GLU A 1 107 ? 2.842 -11.814 -5.100 1.00 98.25 107 GLU A CA 1
ATOM 870 C C . GLU A 1 107 ? 2.165 -11.025 -3.965 1.00 98.25 107 GLU A C 1
ATOM 872 O O . GLU A 1 107 ? 1.626 -11.628 -3.042 1.00 98.25 107 GLU A O 1
ATOM 877 N N . MET A 1 108 ? 2.169 -9.689 -4.027 1.00 97.50 108 MET A N 1
ATOM 878 C CA . MET A 1 108 ? 1.574 -8.810 -3.006 1.00 97.50 108 MET A CA 1
ATOM 879 C C . MET A 1 108 ? 0.046 -8.726 -3.099 1.00 97.50 108 MET A C 1
ATOM 881 O O . MET A 1 108 ? -0.652 -8.553 -2.106 1.00 97.50 108 MET A O 1
ATOM 885 N N . SER A 1 109 ? -0.479 -8.776 -4.322 1.00 96.75 109 SER A N 1
ATOM 886 C CA . SER A 1 109 ? -1.854 -8.393 -4.638 1.00 96.75 109 SER A CA 1
ATOM 887 C C . SER A 1 109 ? -2.941 -9.182 -3.900 1.00 96.75 109 SER A C 1
ATOM 889 O O . SER A 1 109 ? -3.945 -8.558 -3.560 1.00 96.75 109 SER A O 1
ATOM 891 N N . PRO A 1 110 ? -2.831 -10.511 -3.687 1.00 97.81 110 PRO A N 1
ATOM 892 C CA . PRO A 1 110 ? -3.849 -11.259 -2.953 1.00 97.81 110 PRO A CA 1
ATOM 893 C C . PRO A 1 110 ? -3.997 -10.762 -1.512 1.00 97.81 110 PRO A C 1
ATOM 895 O O . PRO A 1 110 ? -5.056 -10.246 -1.172 1.00 97.81 110 PRO A O 1
ATOM 898 N N . SER A 1 111 ? -2.919 -10.791 -0.721 1.00 98.00 111 SER A N 1
ATOM 899 C CA . SER A 1 111 ? -2.951 -10.371 0.686 1.00 98.00 111 SER A CA 1
ATOM 900 C C . SER A 1 111 ? -3.277 -8.889 0.844 1.00 98.00 111 SER A C 1
ATOM 902 O O . SER A 1 111 ? -4.018 -8.521 1.750 1.00 98.00 111 SER A O 1
ATOM 904 N N . PHE A 1 112 ? -2.797 -8.038 -0.066 1.00 98.06 112 PHE A N 1
ATOM 905 C CA . PHE A 1 112 ? -3.144 -6.620 -0.049 1.00 98.06 112 PHE A CA 1
ATOM 906 C C . PHE A 1 112 ? -4.636 -6.381 -0.315 1.00 98.06 112 PHE A C 1
ATOM 908 O O . PHE A 1 112 ? -5.255 -5.565 0.357 1.00 98.06 112 PHE A O 1
ATOM 915 N N . ARG A 1 113 ? -5.250 -7.090 -1.272 1.00 97.12 113 ARG A N 1
ATOM 916 C CA . ARG A 1 113 ? -6.694 -6.954 -1.531 1.00 97.12 113 ARG A CA 1
ATOM 917 C C . ARG A 1 113 ? -7.541 -7.484 -0.383 1.00 97.12 113 ARG A C 1
ATOM 919 O O . ARG A 1 113 ? -8.521 -6.827 -0.045 1.00 97.12 113 ARG A O 1
ATOM 926 N N . ASP A 1 114 ? -7.165 -8.632 0.173 1.00 97.25 114 ASP A N 1
ATOM 927 C CA . ASP A 1 114 ? -7.876 -9.244 1.296 1.00 97.25 114 ASP A CA 1
ATOM 928 C C . ASP A 1 114 ? -7.855 -8.295 2.498 1.00 97.25 114 ASP A C 1
ATOM 930 O O . ASP A 1 114 ? -8.908 -7.957 3.025 1.00 97.25 114 ASP A O 1
ATOM 934 N N . HIS A 1 115 ? -6.684 -7.735 2.823 1.00 97.75 115 HIS A N 1
ATOM 935 C CA . HIS A 1 115 ? -6.537 -6.728 3.871 1.00 97.75 115 HIS A CA 1
ATOM 936 C C . HIS A 1 115 ? -7.481 -5.525 3.694 1.00 97.75 115 HIS A C 1
ATOM 938 O O . HIS A 1 115 ? -8.281 -5.219 4.579 1.00 97.75 115 HIS A O 1
ATOM 944 N N . LEU A 1 116 ? -7.417 -4.855 2.534 1.00 96.06 116 LEU A N 1
ATOM 945 C CA . LEU A 1 116 ? -8.212 -3.648 2.281 1.00 96.06 116 LEU A CA 1
ATOM 946 C C . LEU A 1 116 ? -9.726 -3.923 2.282 1.00 96.06 116 LEU A C 1
ATOM 948 O O . LEU A 1 116 ? -10.519 -3.003 2.493 1.00 96.06 116 LEU A O 1
ATOM 952 N N . GLY A 1 117 ? -10.135 -5.160 1.986 1.00 95.81 117 GLY A N 1
ATOM 953 C CA . GLY A 1 117 ? -11.523 -5.604 2.083 1.00 95.81 117 GLY A CA 1
ATOM 954 C C . GLY A 1 117 ? -11.933 -5.880 3.526 1.00 95.81 117 GLY A C 1
ATOM 955 O O . GLY A 1 117 ? -12.889 -5.282 4.020 1.00 95.81 117 GLY A O 1
ATOM 956 N N . ASP A 1 118 ? -11.182 -6.739 4.208 1.00 97.19 118 ASP A N 1
ATOM 957 C CA . ASP A 1 118 ? -11.490 -7.222 5.554 1.00 97.19 118 ASP A CA 1
ATOM 958 C C . ASP A 1 118 ? -11.458 -6.101 6.594 1.00 97.19 118 ASP A C 1
ATOM 960 O O . ASP A 1 118 ? -12.263 -6.094 7.526 1.00 97.19 118 ASP A O 1
ATOM 964 N N . GLU A 1 119 ? -10.578 -5.109 6.433 1.00 96.50 119 GLU A N 1
ATOM 965 C CA . GLU A 1 119 ? -10.535 -3.964 7.341 1.00 96.50 119 GLU A CA 1
ATOM 966 C C . GLU A 1 119 ? -11.839 -3.160 7.330 1.00 96.50 119 GLU A C 1
ATOM 968 O O . GLU A 1 119 ? -12.280 -2.692 8.381 1.00 96.50 119 GLU A O 1
ATOM 973 N N . ILE A 1 120 ? -12.522 -3.049 6.186 1.00 94.56 120 ILE A N 1
ATOM 974 C CA . ILE A 1 120 ? -13.825 -2.373 6.127 1.00 94.56 120 ILE A CA 1
ATOM 975 C C . ILE A 1 120 ? -14.823 -3.096 7.035 1.00 94.56 120 ILE A C 1
ATOM 977 O O . ILE A 1 120 ? -15.499 -2.448 7.836 1.00 94.56 120 ILE A O 1
ATOM 981 N N . ASP A 1 121 ? -14.881 -4.424 6.960 1.00 95.56 121 ASP A N 1
ATOM 982 C CA . ASP A 1 121 ? -15.775 -5.226 7.793 1.00 95.56 121 ASP A CA 1
ATOM 983 C C . ASP A 1 121 ? -15.386 -5.160 9.275 1.00 95.56 121 ASP A C 1
ATOM 985 O O . ASP A 1 121 ? -16.259 -5.008 10.134 1.00 95.56 121 ASP A O 1
ATOM 989 N N . SER A 1 122 ? -14.089 -5.204 9.594 1.00 95.56 122 SER A N 1
ATOM 990 C CA . SER A 1 122 ? -13.583 -5.018 10.960 1.00 95.56 122 SER A CA 1
ATOM 991 C C . SER A 1 122 ? -13.996 -3.669 11.551 1.00 95.56 122 SER A C 1
ATOM 993 O O . SER A 1 122 ? -14.460 -3.610 12.691 1.00 95.56 122 SER A O 1
ATOM 995 N N . LEU A 1 123 ? -13.893 -2.586 10.775 1.00 94.50 123 LEU A N 1
ATOM 996 C CA . LEU A 1 123 ? -14.305 -1.249 11.206 1.00 94.50 123 LEU A CA 1
ATOM 997 C C . LEU A 1 123 ? -15.828 -1.126 11.328 1.00 94.50 123 LEU A C 1
ATOM 999 O O . LEU A 1 123 ? -16.318 -0.472 12.247 1.00 94.50 123 LEU A O 1
ATOM 1003 N N . LEU A 1 124 ? -16.602 -1.774 10.453 1.00 94.94 124 LEU A N 1
ATOM 1004 C CA . LEU A 1 124 ? -18.067 -1.781 10.541 1.00 94.94 124 LEU A CA 1
ATOM 1005 C C . LEU A 1 124 ? -18.577 -2.509 11.791 1.00 94.94 124 LEU A C 1
ATOM 1007 O O . LEU A 1 124 ? -19.582 -2.092 12.365 1.00 94.94 124 LEU A O 1
ATOM 1011 N N . ARG A 1 125 ? -17.865 -3.534 12.277 1.00 95.00 125 ARG A N 1
ATOM 1012 C CA . ARG A 1 125 ? -18.178 -4.198 13.562 1.00 95.00 125 ARG A CA 1
ATOM 1013 C C . ARG A 1 125 ? -18.050 -3.266 14.766 1.00 95.00 125 ARG A C 1
ATOM 1015 O O . ARG A 1 125 ? -18.534 -3.598 15.843 1.00 95.00 125 ARG A O 1
ATOM 1022 N N . MET A 1 126 ? -17.418 -2.105 14.604 1.00 95.31 126 MET A N 1
ATOM 1023 C CA . MET A 1 126 ? -17.259 -1.128 15.676 1.00 95.31 126 MET A CA 1
ATOM 1024 C C . MET A 1 126 ? -18.470 -0.186 15.827 1.00 95.31 126 MET A C 1
ATOM 1026 O O . MET A 1 126 ? -18.443 0.697 16.684 1.00 95.31 126 MET A O 1
ATOM 1030 N N . ILE A 1 127 ? -19.527 -0.355 15.018 1.00 94.75 127 ILE A N 1
ATOM 1031 C CA . ILE A 1 127 ? -20.675 0.566 14.967 1.00 94.75 127 ILE A CA 1
ATOM 1032 C C . ILE A 1 127 ? -21.445 0.691 16.290 1.00 94.75 127 ILE A C 1
ATOM 1034 O O . ILE A 1 127 ? -22.010 1.746 16.567 1.00 94.75 127 ILE A O 1
ATOM 1038 N N . ASP A 1 128 ? -21.426 -0.358 17.112 1.00 93.81 128 ASP A N 1
ATOM 1039 C CA . ASP A 1 128 ? -22.161 -0.416 18.380 1.00 93.81 128 ASP A CA 1
ATOM 1040 C C . ASP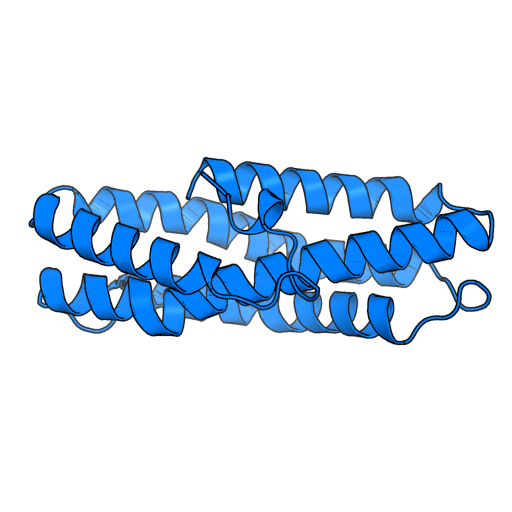 A 1 128 ? -21.383 0.185 19.572 1.00 93.81 128 ASP A C 1
ATOM 1042 O O . ASP A 1 128 ? -21.891 0.217 20.695 1.00 93.81 128 ASP A O 1
ATOM 1046 N N . TYR A 1 129 ? -20.151 0.664 19.355 1.00 96.19 129 TYR A N 1
ATOM 1047 C CA . TYR A 1 129 ? -19.321 1.302 20.386 1.00 96.19 129 TYR A CA 1
ATOM 1048 C C . TYR A 1 129 ? -19.443 2.836 20.360 1.00 96.19 129 TYR A C 1
ATOM 1050 O O . TYR A 1 129 ? -20.211 3.413 19.593 1.00 96.19 129 TYR A O 1
ATOM 1058 N N . ASP A 1 130 ? -18.675 3.525 21.212 1.00 97.19 130 ASP A N 1
ATOM 1059 C CA . ASP A 1 130 ? -18.633 4.991 21.265 1.00 97.19 130 ASP A CA 1
ATOM 1060 C C . ASP A 1 130 ? -18.037 5.587 19.975 1.00 97.19 130 ASP A C 1
ATOM 1062 O O . ASP A 1 130 ? -16.832 5.833 19.853 1.00 97.19 130 ASP A O 1
ATOM 1066 N N . LEU A 1 131 ? -18.911 5.827 18.997 1.00 95.31 131 LEU A N 1
ATOM 1067 C CA . LEU A 1 131 ? -18.562 6.381 17.692 1.00 95.31 131 LEU A CA 1
ATOM 1068 C C . LEU A 1 131 ? -17.902 7.759 17.790 1.00 95.31 131 LEU A C 1
ATOM 1070 O O . LEU A 1 131 ? -17.037 8.076 16.974 1.00 95.31 131 LEU A O 1
ATOM 1074 N N . GLU A 1 132 ? -18.272 8.590 18.767 1.00 97.31 132 GLU A N 1
ATOM 1075 C CA . GLU A 1 132 ? -17.675 9.919 18.917 1.00 97.31 132 GLU A CA 1
ATOM 1076 C C . GLU A 1 132 ? -16.213 9.805 19.365 1.00 97.31 132 GLU A C 1
ATOM 1078 O O . GLU A 1 132 ? -15.322 10.436 18.779 1.00 97.31 132 GLU A O 1
ATOM 1083 N N . ALA A 1 133 ? -15.943 8.944 20.348 1.00 97.81 133 ALA A N 1
ATOM 1084 C CA . ALA A 1 133 ? -14.588 8.660 20.805 1.00 97.81 133 ALA A CA 1
ATOM 1085 C C . ALA A 1 133 ? -13.737 7.997 19.710 1.00 97.81 133 ALA A C 1
ATOM 1087 O O . ALA A 1 133 ? -12.592 8.411 19.493 1.00 97.81 133 ALA A O 1
ATOM 1088 N N . LEU A 1 134 ? -14.293 7.038 18.963 1.00 96.31 134 LEU A N 1
ATOM 1089 C CA . LEU A 1 134 ? -13.624 6.418 17.813 1.00 96.31 134 LEU A CA 1
ATOM 1090 C C . LEU A 1 134 ? -13.284 7.460 16.737 1.00 96.31 134 LEU A C 1
ATOM 1092 O O . LEU A 1 134 ? -12.141 7.552 16.286 1.00 96.31 134 LEU A O 1
ATOM 1096 N N . MET A 1 135 ? -14.224 8.338 16.389 1.00 95.06 135 MET A N 1
ATOM 1097 C CA . MET A 1 135 ? -13.971 9.408 15.421 1.00 95.06 135 MET A CA 1
ATOM 1098 C C . MET A 1 135 ? -12.913 10.406 15.899 1.00 95.06 135 MET A C 1
ATOM 1100 O O . MET A 1 135 ? -12.178 10.967 15.080 1.00 95.06 135 MET A O 1
ATOM 1104 N N . LYS A 1 136 ? -12.793 10.632 17.210 1.00 97.06 136 LYS A N 1
ATOM 1105 C CA . LYS A 1 136 ? -11.724 11.460 17.781 1.00 97.06 136 LYS A CA 1
ATOM 1106 C C . LYS A 1 136 ? -10.349 10.807 17.620 1.00 97.06 136 LYS A C 1
ATOM 1108 O O . LYS A 1 136 ? -9.408 11.504 17.237 1.00 97.06 136 LYS A O 1
ATOM 1113 N N . VAL A 1 137 ? -10.237 9.496 17.855 1.00 95.81 137 VAL A N 1
ATOM 1114 C CA . VAL A 1 137 ? -9.005 8.726 17.594 1.00 95.81 137 VAL A CA 1
ATOM 1115 C C . VAL A 1 137 ? -8.619 8.839 16.122 1.00 95.81 137 VAL A C 1
ATOM 1117 O O . VAL A 1 137 ? -7.499 9.251 15.815 1.00 95.81 137 VAL A O 1
ATOM 1120 N N . TYR A 1 138 ? -9.567 8.577 15.219 1.00 92.62 138 TYR A N 1
ATOM 1121 C CA . TYR A 1 138 ? -9.351 8.673 13.776 1.00 92.62 138 TYR A CA 1
ATOM 1122 C C . TYR A 1 138 ? -8.828 10.056 13.358 1.00 92.62 138 TYR A C 1
ATOM 1124 O O . TYR A 1 138 ? -7.775 10.167 12.730 1.00 92.62 138 TYR A O 1
ATOM 1132 N N . LYS A 1 139 ? -9.507 11.136 13.769 1.00 91.31 139 LYS A N 1
ATOM 1133 C CA . LYS A 1 139 ? -9.099 12.515 13.445 1.00 91.31 139 LYS A CA 1
ATOM 1134 C C . LYS A 1 139 ? -7.713 12.859 13.987 1.00 91.31 139 LYS A C 1
ATOM 1136 O O . LYS A 1 139 ? -6.957 13.556 13.315 1.00 91.31 139 LYS A O 1
ATOM 1141 N N . SER A 1 140 ? -7.369 12.375 15.181 1.00 92.00 140 SER A N 1
ATOM 1142 C CA . SER A 1 140 ? -6.034 12.573 15.753 1.00 92.00 140 SER A CA 1
ATOM 1143 C C . SER A 1 140 ? -4.956 11.853 14.943 1.00 92.00 140 SER A C 1
ATOM 1145 O O . SER A 1 140 ? -3.898 12.429 14.695 1.00 92.00 140 SER A O 1
ATOM 1147 N N . CYS A 1 141 ? -5.230 10.622 14.504 1.00 90.56 141 CYS A N 1
ATOM 1148 C CA . CYS A 1 141 ? -4.325 9.852 13.656 1.00 90.56 141 CYS A CA 1
ATOM 1149 C C . CYS A 1 141 ? -4.093 10.556 12.313 1.00 90.56 141 CYS A C 1
ATOM 1151 O O . CYS A 1 141 ? -2.949 10.786 11.927 1.00 90.56 141 CYS A O 1
ATOM 1153 N N . VAL A 1 142 ? -5.165 11.013 11.656 1.00 85.56 142 VAL A N 1
ATOM 1154 C CA . VAL A 1 142 ? -5.080 11.804 10.415 1.00 85.56 142 VAL A CA 1
ATOM 1155 C C . VAL A 1 142 ? -4.265 13.081 10.625 1.00 85.56 142 VAL A C 1
ATOM 1157 O O . VAL A 1 142 ? -3.345 13.365 9.861 1.00 85.56 142 VAL A O 1
ATOM 1160 N N . ALA A 1 143 ? -4.544 13.844 11.685 1.00 87.31 143 ALA A N 1
ATOM 1161 C CA . ALA A 1 143 ? -3.799 15.066 11.977 1.00 87.31 143 ALA A CA 1
ATOM 1162 C C . ALA A 1 143 ? -2.302 14.794 12.190 1.00 87.31 143 ALA A C 1
ATOM 1164 O O . ALA A 1 143 ? -1.464 15.596 11.780 1.00 87.31 143 ALA A O 1
ATOM 1165 N N . GLN A 1 144 ? -1.943 13.661 12.791 1.00 85.88 144 GLN A N 1
ATOM 1166 C CA . GLN A 1 144 ? -0.547 13.269 12.933 1.00 85.88 144 GLN A CA 1
ATOM 1167 C C . GLN A 1 144 ? 0.067 12.824 11.596 1.00 85.88 144 GLN A C 1
ATOM 1169 O O . GLN A 1 144 ? 1.181 13.250 11.296 1.00 85.88 144 GLN A O 1
ATOM 1174 N N . ALA A 1 145 ? -0.672 12.087 10.757 1.00 81.94 145 ALA A N 1
ATOM 1175 C CA . ALA A 1 145 ? -0.226 11.676 9.421 1.00 81.94 145 ALA A CA 1
ATOM 1176 C C . ALA A 1 145 ? 0.177 12.889 8.566 1.00 81.94 145 ALA A C 1
ATOM 1178 O O . ALA A 1 145 ? 1.174 12.869 7.851 1.00 81.94 145 ALA A O 1
ATOM 1179 N N . THR A 1 146 ? -0.572 13.991 8.686 1.00 76.12 146 THR A N 1
ATOM 1180 C CA . THR A 1 146 ? -0.342 15.230 7.915 1.00 76.12 146 THR A CA 1
ATOM 1181 C C . THR A 1 146 ? 0.909 16.019 8.300 1.00 76.12 146 THR A C 1
ATOM 1183 O O . THR A 1 146 ? 1.277 16.949 7.578 1.00 76.12 146 THR A O 1
ATOM 1186 N N . LYS A 1 147 ? 1.582 15.663 9.402 1.00 79.50 147 LYS A N 1
ATOM 1187 C CA . LYS A 1 147 ? 2.832 16.309 9.841 1.00 79.50 147 LYS A CA 1
ATOM 1188 C C . LYS A 1 147 ? 4.085 15.705 9.206 1.00 79.50 147 LYS A C 1
ATOM 1190 O O . LYS A 1 147 ? 5.175 16.209 9.468 1.00 79.50 147 LYS A O 1
ATOM 1195 N N . GLN A 1 148 ? 3.947 14.643 8.414 1.00 69.50 148 GLN A N 1
ATOM 1196 C CA . GLN A 1 148 ? 5.071 13.996 7.744 1.00 69.50 148 GLN A CA 1
ATOM 1197 C C . GLN A 1 148 ? 5.808 14.965 6.804 1.00 69.50 148 GLN A C 1
ATOM 1199 O O . GLN A 1 148 ? 5.231 15.923 6.277 1.00 69.50 148 GLN A O 1
ATOM 1204 N N . ASP A 1 149 ? 7.100 14.700 6.591 1.00 67.50 149 ASP A N 1
ATOM 1205 C CA . ASP A 1 149 ? 7.908 15.420 5.615 1.00 67.50 149 ASP A CA 1
ATOM 1206 C C . ASP A 1 149 ? 7.266 15.353 4.219 1.00 67.50 149 ASP A C 1
ATOM 1208 O O . ASP A 1 149 ? 7.045 14.288 3.636 1.00 67.50 149 ASP A O 1
ATOM 1212 N N . ARG A 1 150 ? 6.998 16.541 3.677 1.00 63.94 150 ARG A N 1
ATOM 1213 C CA . ARG A 1 150 ? 6.333 16.762 2.390 1.00 63.94 150 ARG A CA 1
ATOM 1214 C C . ARG A 1 150 ? 7.172 16.293 1.204 1.00 63.94 150 ARG A C 1
ATOM 1216 O O . ARG A 1 150 ? 6.635 16.176 0.106 1.00 63.94 150 ARG A O 1
ATOM 1223 N N . GLN A 1 151 ? 8.468 16.059 1.410 1.00 58.84 151 GLN A N 1
ATOM 1224 C CA . GLN A 1 151 ? 9.370 15.493 0.407 1.00 58.84 151 GLN A CA 1
ATOM 1225 C C . GLN A 1 151 ? 9.333 13.957 0.373 1.00 58.84 151 GLN A C 1
ATOM 1227 O O . GLN A 1 151 ? 9.845 13.360 -0.573 1.00 58.84 151 GLN A O 1
ATOM 1232 N N . VAL A 1 152 ? 8.729 13.317 1.382 1.00 59.25 152 VAL A N 1
ATOM 1233 C CA . VAL A 1 152 ? 8.674 11.854 1.532 1.00 59.25 152 VAL A CA 1
ATOM 1234 C C . VAL A 1 152 ? 7.322 11.307 1.069 1.00 59.25 152 VAL A C 1
ATOM 1236 O O . VAL A 1 152 ? 7.288 10.371 0.273 1.00 59.25 152 VAL A O 1
ATOM 1239 N N . VAL A 1 153 ? 6.215 11.938 1.477 1.00 59.16 153 VAL A N 1
ATOM 1240 C CA . VAL A 1 153 ? 4.866 11.667 0.951 1.00 59.16 153 VAL A CA 1
ATOM 1241 C C . VAL A 1 153 ? 4.199 13.002 0.607 1.00 59.16 153 VAL A C 1
ATOM 1243 O O . VAL A 1 153 ? 4.023 13.842 1.494 1.00 59.16 153 VAL A O 1
ATOM 1246 N N . PRO A 1 154 ? 3.810 13.242 -0.660 1.00 55.25 154 PRO A N 1
ATOM 1247 C CA . PRO A 1 154 ? 3.073 14.447 -1.022 1.00 55.25 154 PRO A CA 1
ATOM 1248 C C . PRO A 1 154 ? 1.792 14.579 -0.188 1.00 55.25 154 PRO A C 1
ATOM 1250 O O . PRO A 1 154 ? 1.081 13.600 0.032 1.00 55.25 154 PRO A O 1
ATOM 1253 N N . HIS A 1 155 ? 1.448 15.797 0.240 1.00 50.53 155 HIS A N 1
ATOM 1254 C CA . HIS A 1 155 ? 0.257 16.050 1.069 1.00 50.53 155 HIS A CA 1
ATOM 1255 C C . HIS A 1 155 ? -1.046 15.550 0.412 1.00 50.53 155 HIS A C 1
ATOM 1257 O O . HIS A 1 155 ? -1.980 15.152 1.100 1.00 50.53 155 HIS A O 1
ATOM 1263 N N . SER A 1 156 ? -1.077 15.512 -0.924 1.00 46.97 156 SER A N 1
ATOM 1264 C CA . SER A 1 156 ? -2.169 14.950 -1.725 1.00 46.97 156 SER A CA 1
ATOM 1265 C C . SER A 1 156 ? -2.345 13.436 -1.576 1.00 46.97 156 SER A C 1
ATOM 1267 O O . SER A 1 156 ? -3.426 12.939 -1.859 1.00 46.97 156 SER A O 1
ATOM 1269 N N . MET A 1 157 ? -1.312 12.705 -1.146 1.00 54.88 157 MET A N 1
ATOM 1270 C CA . MET A 1 157 ? -1.381 11.268 -0.856 1.00 54.88 157 MET A CA 1
ATOM 1271 C C . MET A 1 157 ? -1.677 11.006 0.623 1.00 54.88 157 MET A C 1
ATOM 1273 O O . MET A 1 157 ? -2.407 10.077 0.944 1.00 54.88 157 MET A O 1
ATOM 1277 N N . VAL A 1 158 ? -1.212 11.866 1.536 1.00 54.75 158 VAL A N 1
ATOM 1278 C CA . VAL A 1 158 ? -1.623 11.803 2.954 1.00 54.75 158 VAL A CA 1
ATOM 1279 C C . VAL A 1 158 ? -3.134 12.021 3.108 1.00 54.75 158 VAL A C 1
ATOM 1281 O O . VAL A 1 158 ? -3.773 11.440 3.986 1.00 54.75 158 VAL A O 1
ATOM 1284 N N . LEU A 1 159 ? -3.724 12.805 2.207 1.00 46.22 159 LEU A N 1
ATOM 1285 C CA . LEU A 1 159 ? -5.165 12.971 2.081 1.00 46.22 159 LEU A CA 1
ATOM 1286 C C . LEU A 1 159 ? -5.764 11.842 1.233 1.00 46.22 159 LEU A C 1
ATOM 1288 O O . LEU A 1 159 ? -6.197 12.017 0.098 1.00 46.22 159 LEU A O 1
ATOM 1292 N N . GLY A 1 160 ? -5.846 10.667 1.852 1.00 42.94 160 GLY A N 1
ATOM 1293 C CA . GLY A 1 160 ? -6.872 9.672 1.547 1.00 42.94 160 GLY A CA 1
ATOM 1294 C C . GLY A 1 160 ? -8.239 10.037 2.153 1.00 42.94 160 GLY A C 1
ATOM 1295 O O . GLY A 1 160 ? -8.955 9.138 2.608 1.00 42.94 160 GLY A O 1
ATOM 1296 N N . LEU A 1 161 ? -8.567 11.334 2.174 1.00 36.28 161 LEU A N 1
ATOM 1297 C CA . LEU A 1 161 ? -9.834 11.945 2.580 1.00 36.28 161 LEU A CA 1
ATOM 1298 C C . LEU A 1 161 ? -10.311 12.901 1.488 1.00 36.28 161 LEU A C 1
ATOM 1300 O O . LEU A 1 161 ? -9.485 13.742 1.067 1.00 36.28 161 LEU A O 1
#

pLDDT: mean 91.96, std 12.37, range [36.28, 98.62]

Sequence (161 aa):
MAYAYSCMLRGLNSIYHQAENVRKPEEIADFLIFVKSWTVWVSHHHIMEEEMMFPGFGKVIGTPGFLGDNVEQHHAFQRQLNILQDYSIQTKPSDYDASIIRKAIEEMSPSFRDHLGDEIDSLLRMIDYDLEALMKVYKSCVAQATKQDRQVVPHSMVLGL

Radius of gyration: 16.92 Å; chains: 1; bounding box: 42×29×48 Å